Protein AF-A0A820PYX0-F1 (afdb_monomer_lite)

Secondary structure (DSSP, 8-state):
--TTS-HHHHHHHHHHHHHHHHHS-HHHIIIIIGGGHHHIIIIIIGGGSS---SHHHHHHHHHHHHHHHHHHHHS---GGGG-

Structure (mmCIF, N/CA/C/O backbone):
data_AF-A0A820PYX0-F1
#
_entry.id   AF-A0A820PYX0-F1
#
loop_
_atom_site.group_PDB
_atom_site.id
_atom_site.type_symbol
_atom_site.label_atom_id
_atom_site.label_alt_id
_atom_site.label_comp_id
_atom_site.label_asym_id
_atom_site.label_entity_id
_atom_site.label_seq_id
_atom_site.pdbx_PDB_ins_code
_atom_site.Cartn_x
_atom_site.Cartn_y
_atom_site.Cartn_z
_atom_site.occupancy
_atom_site.B_iso_or_equiv
_atom_site.auth_seq_id
_atom_site.auth_comp_id
_atom_site.auth_asym_id
_atom_site.auth_atom_id
_atom_site.pdbx_PDB_model_num
ATOM 1 N N . MET A 1 1 ? -6.213 -7.299 0.574 1.00 63.88 1 MET A N 1
ATOM 2 C CA . MET A 1 1 ? -5.922 -6.825 1.949 1.00 63.88 1 MET A CA 1
ATOM 3 C C . MET A 1 1 ? -7.222 -6.806 2.736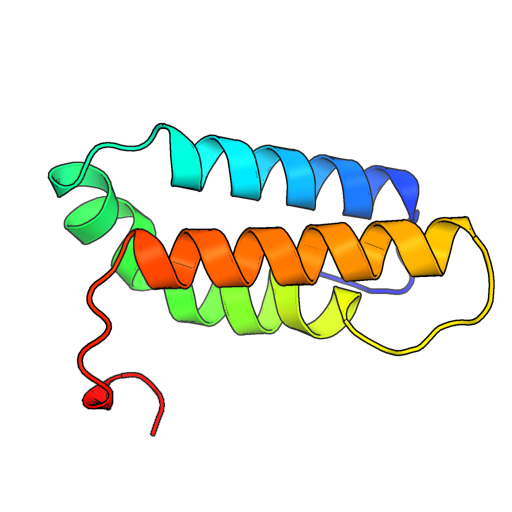 1.00 63.88 1 MET A C 1
ATOM 5 O O . MET A 1 1 ? -8.130 -6.076 2.372 1.00 63.88 1 MET A O 1
ATOM 9 N N . ASN A 1 2 ? -7.346 -7.648 3.767 1.00 70.25 2 ASN A N 1
ATOM 10 C CA . ASN A 1 2 ? -8.614 -7.820 4.481 1.00 70.25 2 ASN A CA 1
ATOM 11 C C . ASN A 1 2 ? -8.968 -6.555 5.306 1.00 70.25 2 ASN A C 1
ATOM 13 O O . ASN A 1 2 ? -8.191 -6.206 6.199 1.00 70.25 2 ASN A O 1
ATOM 17 N N . PRO A 1 3 ? -10.110 -5.883 5.055 1.00 65.44 3 PRO A N 1
ATOM 18 C CA . PRO A 1 3 ? -10.547 -4.705 5.811 1.00 65.44 3 PRO A CA 1
ATOM 19 C C . PRO A 1 3 ? -10.942 -4.997 7.271 1.00 65.44 3 PRO A C 1
ATOM 21 O O . PRO A 1 3 ? -11.131 -4.051 8.038 1.00 65.44 3 PRO A O 1
ATOM 24 N N . GLU A 1 4 ? -11.018 -6.271 7.658 1.00 71.00 4 GLU A N 1
ATOM 25 C CA . GLU A 1 4 ? -11.259 -6.735 9.031 1.00 71.00 4 GLU A CA 1
ATOM 26 C C . GLU A 1 4 ? -9.958 -6.953 9.827 1.00 71.00 4 GLU A C 1
ATOM 28 O O . GLU A 1 4 ? -10.000 -7.241 11.021 1.00 71.00 4 GLU A O 1
ATOM 33 N N . ARG A 1 5 ? -8.781 -6.809 9.193 1.00 73.88 5 ARG A N 1
ATOM 34 C CA . ARG A 1 5 ? -7.499 -6.750 9.917 1.00 73.88 5 ARG A CA 1
ATOM 35 C C . ARG A 1 5 ? -7.332 -5.419 10.647 1.00 73.88 5 ARG A C 1
ATOM 37 O O . ARG A 1 5 ? -7.954 -4.419 10.286 1.00 73.88 5 ARG A O 1
ATOM 44 N N . ASP A 1 6 ? -6.416 -5.431 11.614 1.00 80.62 6 ASP A N 1
ATOM 45 C CA . ASP A 1 6 ? -6.020 -4.274 12.411 1.00 80.62 6 ASP A CA 1
ATOM 46 C C . ASP A 1 6 ? -5.828 -3.005 11.539 1.00 80.62 6 ASP A C 1
ATOM 48 O O . ASP A 1 6 ? -5.054 -3.030 10.568 1.00 80.62 6 ASP A O 1
ATOM 52 N N . PRO A 1 7 ? -6.554 -1.906 11.833 1.00 76.19 7 PRO A N 1
ATOM 53 C CA . PRO A 1 7 ? -6.485 -0.663 11.066 1.00 76.19 7 PRO A CA 1
ATOM 54 C C . PRO A 1 7 ? -5.090 -0.034 11.004 1.00 76.19 7 PRO A C 1
ATOM 56 O O . PRO A 1 7 ? -4.753 0.594 9.998 1.00 76.19 7 PRO A O 1
ATOM 59 N N . GLU A 1 8 ? -4.282 -0.192 12.047 1.00 78.50 8 GLU A N 1
ATOM 60 C CA . GLU A 1 8 ? -2.943 0.382 12.136 1.00 78.50 8 GLU A CA 1
ATOM 61 C C . GLU A 1 8 ? -1.957 -0.389 11.258 1.00 78.50 8 GLU A C 1
ATOM 63 O O . GLU A 1 8 ? -1.217 0.219 10.483 1.00 78.50 8 GLU A O 1
ATOM 68 N N . VAL A 1 9 ? -2.051 -1.723 11.247 1.00 81.81 9 VAL A N 1
ATOM 69 C CA . VAL A 1 9 ? -1.295 -2.576 10.310 1.00 81.81 9 VAL A CA 1
ATOM 70 C C . VAL A 1 9 ? -1.652 -2.235 8.862 1.00 81.81 9 VAL A C 1
ATOM 72 O O . VAL A 1 9 ? -0.776 -2.128 8.001 1.00 81.81 9 VAL A O 1
ATOM 75 N N . ARG A 1 10 ? -2.942 -2.013 8.579 1.00 80.31 10 ARG A N 1
ATOM 76 C CA . ARG A 1 10 ? -3.400 -1.603 7.244 1.00 80.31 10 ARG A CA 1
ATOM 77 C C . ARG A 1 10 ? -2.812 -0.260 6.822 1.00 80.31 10 ARG A C 1
ATOM 79 O O . ARG A 1 10 ? -2.325 -0.133 5.699 1.00 80.31 10 ARG A O 1
ATOM 86 N N . ASN A 1 11 ? -2.827 0.714 7.727 1.00 76.50 11 ASN A N 1
ATOM 87 C CA . ASN A 1 11 ? -2.262 2.036 7.488 1.00 76.50 11 ASN A CA 1
ATOM 88 C C . ASN A 1 11 ? -0.745 1.979 7.245 1.00 76.50 11 ASN A C 1
ATOM 90 O O . ASN A 1 11 ? -0.253 2.598 6.304 1.00 76.50 11 ASN A O 1
ATOM 94 N N . GLN A 1 12 ? -0.009 1.192 8.035 1.00 83.94 12 GLN A N 1
ATOM 95 C CA . GLN A 1 12 ? 1.433 1.013 7.851 1.00 83.94 12 GLN A CA 1
ATOM 96 C C . GLN A 1 12 ? 1.772 0.394 6.491 1.00 83.94 12 GLN A C 1
ATOM 98 O O . GLN A 1 12 ? 2.668 0.888 5.810 1.00 83.94 12 GLN A O 1
ATOM 103 N N . CYS A 1 13 ? 1.044 -0.632 6.039 1.00 83.19 13 CYS A N 1
ATOM 104 C CA . CYS A 1 13 ? 1.284 -1.188 4.705 1.00 83.19 13 CYS A CA 1
ATOM 105 C C . CYS A 1 13 ? 0.989 -0.181 3.590 1.00 83.19 13 CYS A C 1
ATOM 107 O O . CYS A 1 13 ? 1.755 -0.118 2.633 1.00 83.19 13 CYS A O 1
ATOM 109 N N . LEU A 1 14 ? -0.092 0.603 3.695 1.00 81.75 14 LEU A N 1
ATOM 110 C CA . LEU A 1 14 ? -0.388 1.654 2.714 1.00 81.75 14 LEU A CA 1
ATOM 111 C C . LEU A 1 14 ? 0.746 2.681 2.650 1.00 81.75 14 LEU A C 1
ATOM 113 O O . LEU A 1 14 ? 1.156 3.057 1.557 1.00 81.75 14 LEU A O 1
ATOM 117 N N . LEU A 1 15 ? 1.296 3.075 3.800 1.00 84.25 15 LEU A N 1
ATOM 118 C CA . LEU A 1 15 ? 2.427 3.998 3.862 1.00 84.25 15 LEU A CA 1
ATOM 119 C C . LEU A 1 15 ? 3.695 3.405 3.227 1.00 84.25 15 LEU A C 1
ATOM 121 O O . LEU A 1 15 ? 4.400 4.099 2.499 1.00 84.25 15 LEU A O 1
ATOM 125 N N . ILE A 1 16 ? 3.974 2.117 3.458 1.00 87.69 16 ILE A N 1
ATOM 126 C CA . ILE A 1 16 ? 5.096 1.410 2.821 1.00 87.69 16 ILE A CA 1
ATOM 127 C C . ILE A 1 16 ? 4.911 1.365 1.301 1.00 87.69 16 ILE A C 1
ATOM 129 O O . ILE A 1 16 ? 5.853 1.660 0.573 1.00 87.69 16 ILE A O 1
ATOM 133 N N . ILE A 1 17 ? 3.705 1.045 0.819 1.00 84.31 17 ILE A N 1
ATOM 134 C CA . ILE A 1 17 ? 3.389 1.023 -0.617 1.00 84.31 17 ILE A CA 1
ATOM 135 C C . ILE A 1 17 ? 3.541 2.425 -1.217 1.00 84.31 17 ILE A C 1
ATOM 137 O O . ILE A 1 17 ? 4.154 2.566 -2.269 1.00 84.31 17 ILE A O 1
ATOM 141 N N . ALA A 1 18 ? 3.040 3.463 -0.546 1.00 82.25 18 ALA A N 1
ATOM 142 C CA . ALA A 1 18 ? 3.175 4.844 -1.001 1.00 82.25 18 ALA A CA 1
ATOM 143 C C . ALA A 1 18 ? 4.646 5.268 -1.122 1.00 82.25 18 ALA A C 1
ATOM 145 O O . ALA A 1 18 ? 5.038 5.811 -2.151 1.00 82.25 18 ALA A O 1
ATOM 146 N N . ASN A 1 19 ? 5.468 4.956 -0.116 1.00 85.94 19 ASN A N 1
ATOM 147 C CA . ASN A 1 19 ? 6.903 5.234 -0.156 1.00 85.94 19 ASN A CA 1
ATOM 148 C C . ASN A 1 19 ? 7.608 4.433 -1.259 1.00 85.94 19 ASN A C 1
ATOM 150 O O . ASN A 1 19 ? 8.398 4.999 -2.006 1.00 85.94 19 ASN A O 1
ATOM 154 N N . LEU A 1 20 ? 7.300 3.140 -1.406 1.00 85.56 20 LEU A N 1
ATOM 155 C CA . LEU A 1 20 ? 7.864 2.308 -2.472 1.00 85.56 20 LEU A CA 1
ATOM 156 C C . LEU A 1 20 ? 7.597 2.934 -3.845 1.00 85.56 20 LEU A C 1
ATOM 158 O O . LEU A 1 20 ? 8.517 3.095 -4.634 1.00 85.56 20 LEU A O 1
ATOM 162 N N . LEU A 1 21 ? 6.351 3.334 -4.102 1.00 80.88 21 LEU A N 1
ATOM 163 C CA . LEU A 1 21 ? 5.945 3.949 -5.365 1.00 80.88 21 LEU A CA 1
ATOM 164 C C . LEU A 1 21 ? 6.553 5.337 -5.588 1.00 80.88 21 LEU A C 1
ATOM 166 O O . LEU A 1 21 ? 6.727 5.742 -6.731 1.00 80.88 21 LEU A O 1
ATOM 170 N N . GLN A 1 22 ? 6.856 6.069 -4.517 1.00 81.31 22 GLN A N 1
ATOM 171 C CA . GLN A 1 22 ? 7.464 7.394 -4.598 1.00 81.31 22 GLN A CA 1
ATOM 172 C C . GLN A 1 22 ? 8.960 7.339 -4.938 1.00 81.31 22 GLN A C 1
ATOM 174 O O . GLN A 1 22 ? 9.460 8.249 -5.596 1.00 81.31 22 GLN A O 1
ATOM 179 N N . PHE A 1 23 ? 9.675 6.318 -4.458 1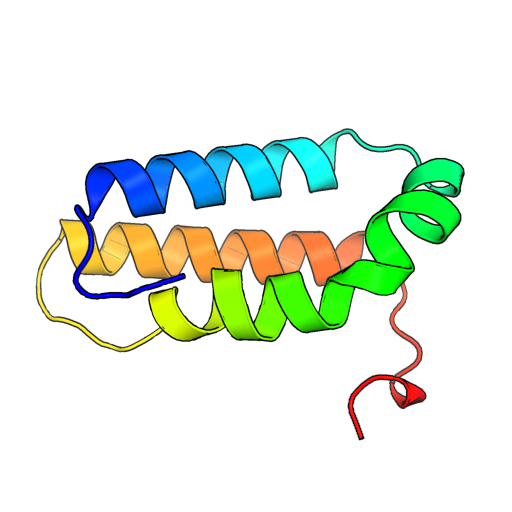.00 84.31 23 PHE A N 1
ATOM 180 C CA . PHE A 1 23 ? 11.137 6.243 -4.566 1.00 84.31 23 PHE A CA 1
ATOM 181 C C . PHE A 1 23 ? 11.647 5.217 -5.579 1.00 84.31 23 PHE A C 1
ATOM 183 O O . PHE A 1 23 ? 12.842 5.215 -5.867 1.00 84.31 23 PHE A O 1
ATOM 190 N N . ILE A 1 24 ? 10.783 4.346 -6.106 1.00 83.12 24 ILE A N 1
ATOM 191 C CA . ILE A 1 24 ? 11.167 3.410 -7.162 1.00 83.12 24 ILE A CA 1
ATOM 192 C C . ILE A 1 24 ? 11.495 4.165 -8.454 1.00 83.12 24 ILE A C 1
ATOM 194 O O . ILE A 1 24 ? 10.799 5.112 -8.826 1.00 83.12 24 ILE A O 1
ATOM 198 N N . ASP A 1 25 ? 12.559 3.751 -9.141 1.00 85.69 25 ASP A N 1
ATOM 199 C CA . ASP A 1 25 ? 12.896 4.327 -10.437 1.00 85.69 25 ASP A CA 1
ATOM 200 C C . ASP A 1 25 ? 11.929 3.864 -11.541 1.00 85.69 25 ASP A C 1
ATOM 202 O O . ASP A 1 25 ? 11.149 2.919 -11.392 1.00 85.69 25 ASP A O 1
ATOM 206 N N . GLU A 1 26 ? 11.950 4.560 -12.676 1.00 78.50 26 GLU A N 1
ATOM 207 C CA . GLU A 1 26 ? 11.005 4.307 -13.764 1.00 78.50 26 GLU A CA 1
ATOM 208 C C . GLU A 1 26 ? 11.210 2.933 -14.432 1.00 78.50 26 GLU A C 1
ATOM 210 O O . GLU A 1 26 ? 10.246 2.331 -14.923 1.00 78.50 26 GLU A O 1
ATOM 215 N N . ALA A 1 27 ? 12.445 2.424 -14.458 1.00 81.88 27 ALA A N 1
ATOM 216 C CA . ALA A 1 27 ? 12.758 1.136 -15.066 1.00 81.88 27 ALA A CA 1
ATOM 217 C C . ALA A 1 27 ? 12.198 -0.003 -14.205 1.00 81.88 27 ALA A C 1
ATOM 219 O O . ALA A 1 27 ? 11.455 -0.849 -14.714 1.00 81.88 27 ALA A O 1
ATOM 220 N N . ASP A 1 28 ? 12.450 0.044 -12.901 1.00 79.56 28 ASP A N 1
ATOM 221 C CA . ASP A 1 28 ? 11.948 -0.906 -11.914 1.00 79.56 28 ASP A CA 1
ATOM 222 C C . ASP A 1 28 ? 10.427 -0.794 -11.736 1.00 79.56 28 ASP A C 1
ATOM 224 O O . ASP A 1 28 ? 9.736 -1.804 -11.567 1.00 79.56 28 ASP A O 1
ATOM 228 N N . MET A 1 29 ? 9.849 0.401 -11.876 1.00 80.56 29 MET A N 1
ATOM 229 C CA . MET A 1 29 ? 8.393 0.579 -11.898 1.00 80.56 29 MET A CA 1
ATOM 230 C C . MET A 1 29 ? 7.743 -0.181 -13.066 1.00 80.56 29 MET A C 1
ATOM 232 O O . MET A 1 29 ? 6.681 -0.799 -12.908 1.00 80.56 29 MET A O 1
ATOM 236 N N . LYS A 1 30 ? 8.376 -0.176 -14.245 1.00 76.88 30 LYS A N 1
ATOM 237 C CA . LYS A 1 30 ? 7.870 -0.867 -15.443 1.00 76.88 30 LYS A CA 1
ATOM 238 C C . LYS A 1 30 ? 8.082 -2.378 -15.391 1.00 76.88 30 LYS A C 1
ATOM 240 O O . LYS A 1 30 ? 7.194 -3.112 -15.819 1.00 76.88 30 LYS A O 1
ATOM 245 N N . THR A 1 31 ? 9.215 -2.849 -14.882 1.00 79.62 31 THR A N 1
ATOM 246 C CA . THR A 1 31 ? 9.570 -4.280 -14.901 1.00 79.62 31 THR A CA 1
ATOM 247 C C . THR A 1 31 ? 9.098 -5.025 -13.654 1.00 79.62 31 THR A C 1
ATOM 249 O O . THR A 1 31 ? 8.587 -6.138 -13.765 1.00 79.62 31 THR A O 1
ATOM 252 N N . THR A 1 32 ? 9.213 -4.402 -12.480 1.00 81.44 32 THR A N 1
ATOM 253 C CA . THR A 1 32 ? 9.002 -5.054 -11.182 1.00 81.44 32 THR A CA 1
ATOM 254 C C . THR A 1 32 ? 7.605 -4.800 -10.632 1.00 81.44 32 THR A C 1
ATOM 256 O O . THR A 1 32 ? 6.981 -5.725 -10.120 1.00 81.44 32 THR A O 1
ATOM 259 N N . ILE A 1 33 ? 7.071 -3.579 -10.757 1.00 81.31 33 ILE A N 1
ATOM 260 C CA . ILE A 1 33 ? 5.770 -3.215 -10.157 1.00 81.31 33 ILE A CA 1
ATOM 261 C C . ILE A 1 33 ? 4.606 -3.339 -11.141 1.00 81.31 33 ILE A C 1
ATOM 263 O O . ILE A 1 33 ? 3.509 -3.739 -10.745 1.00 81.31 33 ILE A O 1
ATOM 267 N N . SER A 1 34 ? 4.824 -3.050 -12.427 1.00 80.50 34 SER A N 1
ATOM 268 C CA . SER A 1 34 ? 3.778 -3.101 -13.458 1.00 80.50 34 SER A CA 1
ATOM 269 C C . SER A 1 34 ? 2.954 -4.401 -13.486 1.00 80.50 34 SER A C 1
ATOM 271 O O . SER A 1 34 ? 1.732 -4.292 -13.596 1.00 80.50 34 SER A O 1
ATOM 273 N N . PRO A 1 35 ? 3.541 -5.606 -13.332 1.00 85.00 35 PRO A N 1
ATOM 274 C CA . PRO A 1 35 ? 2.770 -6.854 -13.323 1.00 85.00 35 PRO A CA 1
ATOM 275 C C . PRO A 1 35 ? 1.805 -6.983 -12.135 1.00 85.00 35 PRO A C 1
ATOM 277 O O . PRO A 1 35 ? 0.771 -7.637 -12.241 1.00 85.00 35 PRO A O 1
ATOM 280 N N . TYR A 1 36 ? 2.119 -6.344 -11.006 1.00 83.50 36 TYR A N 1
ATOM 281 C CA . TYR A 1 36 ? 1.342 -6.438 -9.764 1.00 83.50 36 TYR A CA 1
ATOM 282 C C . TYR A 1 36 ? 0.417 -5.247 -9.552 1.00 83.50 36 TYR A C 1
ATOM 284 O O . TYR A 1 36 ? -0.310 -5.193 -8.567 1.00 83.50 36 TYR A O 1
ATOM 292 N N . LEU A 1 37 ? 0.431 -4.278 -10.458 1.00 81.31 37 LEU A N 1
ATOM 293 C CA . LEU A 1 37 ? -0.190 -2.978 -10.252 1.00 81.31 37 LEU A CA 1
ATOM 294 C C . LEU A 1 37 ? -1.715 -3.082 -10.113 1.00 81.31 37 LEU A C 1
ATOM 296 O O . LEU A 1 37 ? -2.296 -2.483 -9.211 1.00 81.31 37 LEU A O 1
ATOM 300 N N . VAL A 1 38 ? -2.342 -3.941 -10.920 1.00 80.62 38 VAL A N 1
ATOM 301 C CA . VAL A 1 38 ? -3.771 -4.280 -10.805 1.00 80.62 38 VAL A CA 1
ATOM 302 C C . VAL A 1 38 ? -4.081 -4.921 -9.448 1.00 80.62 38 VAL A C 1
ATOM 304 O O . VAL A 1 38 ? -5.072 -4.569 -8.812 1.00 80.62 38 VAL A O 1
ATOM 307 N N . ILE A 1 39 ? -3.211 -5.812 -8.963 1.00 83.88 39 ILE A N 1
ATOM 308 C CA . ILE A 1 39 ? -3.363 -6.470 -7.658 1.00 83.88 39 ILE A CA 1
ATOM 309 C C . ILE A 1 39 ? -3.201 -5.444 -6.530 1.00 83.88 39 ILE A C 1
ATOM 311 O O . ILE A 1 39 ? -4.017 -5.404 -5.616 1.00 83.88 39 ILE A O 1
ATOM 315 N N . ILE A 1 40 ? -2.200 -4.565 -6.600 1.0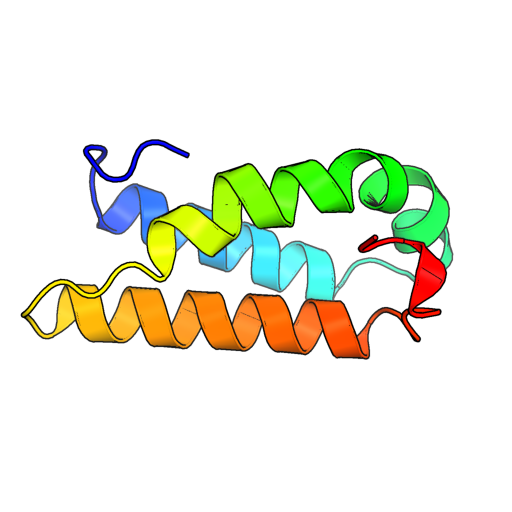0 82.31 40 ILE A N 1
ATOM 316 C CA . ILE A 1 40 ? -1.978 -3.501 -5.611 1.00 82.31 40 ILE A CA 1
ATOM 317 C C . ILE A 1 40 ? -3.211 -2.592 -5.529 1.00 82.31 40 ILE A C 1
ATOM 319 O O . ILE A 1 40 ? -3.682 -2.298 -4.430 1.00 82.31 40 ILE A O 1
ATOM 323 N N . ILE A 1 41 ? -3.782 -2.192 -6.666 1.00 82.00 41 ILE A N 1
ATOM 324 C CA . ILE A 1 41 ? -4.989 -1.362 -6.687 1.00 82.00 41 ILE A CA 1
ATOM 325 C C . ILE A 1 41 ? -6.171 -2.126 -6.077 1.00 82.00 41 ILE A C 1
ATOM 327 O O . ILE A 1 41 ? -6.720 -1.683 -5.064 1.00 82.00 41 ILE A O 1
ATOM 331 N N . ASN A 1 42 ? -6.540 -3.273 -6.650 1.00 79.94 42 ASN A N 1
ATOM 332 C CA . ASN A 1 42 ? -7.781 -3.972 -6.309 1.00 79.94 42 ASN A CA 1
ATOM 333 C C . ASN A 1 42 ? -7.748 -4.621 -4.928 1.00 79.94 42 ASN A C 1
ATOM 335 O O . ASN A 1 42 ? -8.742 -4.588 -4.204 1.00 79.94 42 ASN A O 1
ATOM 339 N N . GLU A 1 43 ? -6.601 -5.168 -4.535 1.00 80.25 43 GLU A N 1
ATOM 340 C CA . GLU A 1 43 ? -6.473 -5.903 -3.284 1.00 80.25 43 GLU A CA 1
ATOM 341 C C . GLU A 1 43 ? -5.940 -5.029 -2.153 1.00 80.25 43 GLU A C 1
ATOM 343 O O . GLU A 1 43 ? -6.305 -5.253 -1.001 1.00 80.25 43 GLU A O 1
ATOM 348 N N . CYS A 1 44 ? -5.081 -4.042 -2.412 1.00 77.81 44 CYS A N 1
ATOM 349 C CA . CYS A 1 44 ? -4.444 -3.275 -1.335 1.00 77.81 44 CYS A CA 1
ATOM 350 C C . CYS A 1 44 ? -5.032 -1.876 -1.163 1.00 77.81 44 CYS A C 1
ATOM 352 O O . CYS A 1 44 ? -5.174 -1.439 -0.025 1.00 77.81 44 CYS A O 1
ATOM 354 N N . ILE A 1 45 ? -5.412 -1.177 -2.234 1.00 78.94 45 ILE A N 1
ATOM 355 C CA . ILE A 1 45 ? -5.870 0.218 -2.139 1.00 78.94 45 ILE A CA 1
ATOM 356 C C . ILE A 1 45 ? -7.401 0.298 -2.043 1.00 78.94 45 ILE A C 1
ATOM 358 O O . ILE A 1 45 ? -7.918 0.852 -1.068 1.00 78.94 45 ILE A O 1
ATOM 362 N N . LEU A 1 46 ? -8.139 -0.292 -2.993 1.00 80.56 46 LEU A N 1
ATOM 363 C CA . LEU A 1 46 ? -9.609 -0.208 -3.060 1.00 80.56 46 LEU A CA 1
ATOM 364 C C . LEU A 1 46 ? -10.323 -0.652 -1.765 1.00 80.56 46 LEU A C 1
ATOM 366 O O . LEU A 1 46 ? -11.226 0.065 -1.321 1.00 80.56 46 LEU A O 1
ATOM 370 N N . PRO A 1 47 ? -9.927 -1.744 -1.077 1.00 78.81 47 PRO A N 1
ATOM 371 C CA . PRO A 1 47 ? -10.623 -2.186 0.137 1.00 78.81 47 PRO A CA 1
ATOM 372 C C . PRO A 1 47 ? -10.473 -1.207 1.309 1.00 78.81 47 PRO A C 1
ATOM 374 O O . PRO A 1 47 ? -11.284 -1.206 2.235 1.00 78.81 47 PRO A O 1
ATOM 377 N N . ASN A 1 48 ? -9.451 -0.346 1.270 1.00 73.69 48 ASN A N 1
ATOM 378 C CA . ASN A 1 48 ? -9.216 0.697 2.264 1.00 73.69 48 ASN A CA 1
ATOM 379 C C . ASN A 1 48 ? -9.977 2.003 1.966 1.00 73.69 48 ASN A C 1
ATOM 381 O O . ASN A 1 48 ? -10.040 2.870 2.837 1.00 73.69 48 ASN A O 1
ATOM 385 N N . MET A 1 49 ? -10.594 2.134 0.784 1.00 72.31 49 MET A N 1
ATOM 386 C CA . MET A 1 49 ? -11.387 3.308 0.388 1.00 72.31 49 MET A CA 1
ATOM 387 C C . MET A 1 49 ? -12.876 3.206 0.737 1.00 72.31 49 MET A C 1
ATOM 389 O O . MET A 1 49 ? -13.630 4.156 0.524 1.00 72.31 49 MET A O 1
ATOM 393 N N . GLN A 1 50 ? -13.313 2.089 1.320 1.00 70.25 50 GLN A N 1
ATOM 394 C CA . GLN A 1 50 ? -14.689 1.944 1.785 1.00 70.25 50 GLN A CA 1
ATOM 395 C C . GLN A 1 50 ? -15.003 2.954 2.892 1.00 70.25 50 GLN A C 1
ATOM 397 O O . GLN A 1 50 ? -14.221 3.167 3.823 1.00 70.25 50 GLN A O 1
ATOM 402 N N . TRP A 1 51 ? -16.172 3.581 2.800 1.00 65.44 51 TRP A N 1
ATOM 403 C CA . TRP A 1 51 ? -16.615 4.537 3.803 1.00 65.44 51 TRP A CA 1
ATOM 404 C C . TRP A 1 51 ? -16.863 3.819 5.139 1.00 65.44 51 TRP A C 1
ATOM 406 O O . TRP A 1 51 ? -17.747 2.975 5.249 1.00 65.44 51 TRP A O 1
ATOM 416 N N . LYS A 1 52 ? -16.078 4.167 6.165 1.00 69.00 52 LYS A N 1
ATOM 417 C CA . LYS A 1 52 ? -16.333 3.832 7.574 1.00 69.00 52 LYS A CA 1
ATOM 418 C C . LYS A 1 52 ? -16.293 5.130 8.393 1.00 69.00 52 LYS A C 1
ATOM 420 O O . LYS A 1 52 ? -15.455 6.002 8.141 1.00 69.00 52 LYS A O 1
ATOM 425 N N . ALA A 1 53 ? -17.215 5.287 9.341 1.00 73.94 53 ALA A N 1
ATOM 426 C CA . ALA A 1 53 ? -17.268 6.459 10.214 1.00 73.94 53 ALA A CA 1
ATOM 427 C C . ALA A 1 53 ? -16.093 6.463 11.213 1.00 73.94 53 ALA A C 1
ATOM 429 O O . ALA A 1 53 ? -15.626 5.409 11.638 1.00 73.94 53 ALA A O 1
ATOM 430 N N . GLY A 1 54 ? -15.622 7.652 11.601 1.00 82.75 54 GLY A N 1
ATOM 431 C CA . GLY A 1 54 ? -14.554 7.828 12.594 1.00 82.75 54 GLY A CA 1
ATOM 432 C C . GLY A 1 54 ? -13.272 8.463 12.042 1.00 82.75 54 GLY A C 1
ATOM 433 O O . GLY A 1 54 ? -12.972 8.381 10.851 1.00 82.75 54 GLY A O 1
ATOM 434 N N . ARG A 1 55 ? -12.504 9.112 12.930 1.00 79.06 55 ARG A N 1
ATOM 435 C CA . ARG A 1 55 ? -11.286 9.875 12.580 1.00 79.06 55 ARG A CA 1
ATOM 436 C C . ARG A 1 55 ? -10.202 8.998 11.942 1.00 79.06 55 ARG A C 1
ATOM 438 O O . ARG A 1 55 ? -9.698 9.345 10.879 1.00 79.06 55 ARG A O 1
ATOM 445 N N . THR A 1 56 ? -9.916 7.833 12.522 1.00 78.31 56 THR A N 1
ATOM 446 C CA . THR A 1 56 ? -8.930 6.872 11.992 1.00 78.31 56 THR A CA 1
ATOM 447 C C . THR A 1 56 ? -9.334 6.335 10.618 1.00 78.31 56 THR A C 1
ATOM 449 O O . THR A 1 56 ? -8.525 6.296 9.697 1.00 78.31 56 THR A O 1
ATOM 452 N N . ALA A 1 57 ? -10.614 6.000 10.439 1.00 73.88 57 ALA A N 1
ATOM 453 C CA . ALA A 1 57 ? -11.147 5.566 9.149 1.00 73.88 57 ALA A CA 1
ATOM 454 C C . ALA A 1 57 ? -11.126 6.685 8.088 1.00 73.88 57 ALA A C 1
ATOM 456 O O . ALA A 1 57 ? -11.006 6.413 6.895 1.00 73.88 57 ALA A O 1
ATOM 457 N N . GLY A 1 58 ? -11.243 7.953 8.497 1.00 78.25 58 GLY A N 1
ATOM 458 C CA . GLY A 1 58 ? -11.029 9.112 7.626 1.00 78.25 58 GLY A CA 1
ATOM 459 C C . GLY A 1 58 ? -9.581 9.228 7.144 1.00 78.25 58 GLY A C 1
ATOM 460 O O . GLY A 1 58 ? -9.353 9.354 5.944 1.00 78.25 58 GLY A O 1
ATOM 461 N N . ALA A 1 59 ? -8.615 9.115 8.060 1.00 77.94 59 ALA A N 1
ATOM 462 C CA . ALA A 1 59 ? -7.189 9.195 7.737 1.00 77.94 59 ALA A CA 1
ATOM 463 C C . ALA A 1 59 ? -6.745 8.084 6.768 1.00 77.94 59 ALA A C 1
ATOM 465 O O . ALA A 1 59 ? -6.100 8.374 5.765 1.00 77.94 59 ALA A O 1
ATOM 466 N N . ILE A 1 60 ? -7.172 6.837 7.002 1.00 76.81 60 ILE A N 1
ATOM 467 C CA . ILE A 1 60 ? -6.853 5.696 6.122 1.00 76.81 60 ILE A CA 1
ATOM 468 C C . ILE A 1 60 ? -7.346 5.939 4.688 1.00 76.81 60 ILE A C 1
ATOM 470 O O . ILE A 1 60 ? -6.623 5.663 3.732 1.00 76.81 60 ILE A O 1
ATOM 474 N N . ARG A 1 61 ? -8.553 6.498 4.522 1.00 81.88 61 ARG A N 1
ATOM 475 C CA . ARG A 1 61 ? -9.103 6.820 3.196 1.00 81.88 61 ARG A CA 1
ATOM 476 C C . ARG A 1 61 ? -8.316 7.919 2.494 1.00 81.88 61 ARG A C 1
ATOM 478 O O . ARG A 1 61 ? -8.014 7.773 1.316 1.00 81.88 61 ARG A O 1
ATOM 485 N N . ALA A 1 62 ? -7.964 8.988 3.208 1.00 83.25 62 ALA A N 1
ATOM 486 C CA . ALA A 1 62 ? -7.152 10.065 2.646 1.00 83.25 62 ALA A CA 1
ATOM 487 C C . ALA A 1 62 ? -5.781 9.545 2.17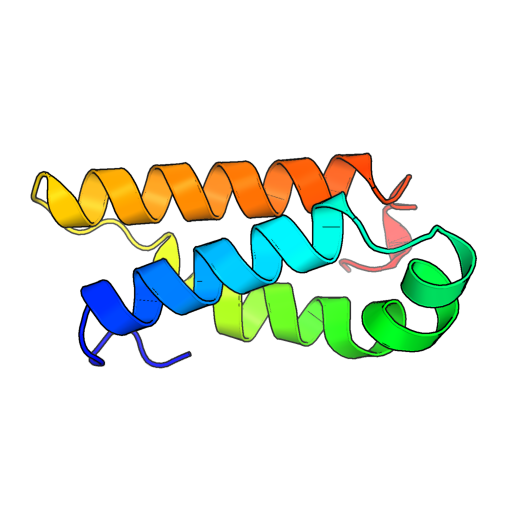7 1.00 83.25 62 ALA A C 1
ATOM 489 O O . ALA A 1 62 ? -5.370 9.839 1.055 1.00 83.25 62 ALA A O 1
ATOM 490 N N . THR A 1 63 ? -5.122 8.701 2.978 1.00 81.69 63 THR A N 1
ATOM 491 C CA . THR A 1 63 ? -3.845 8.069 2.611 1.00 81.69 63 THR A CA 1
ATOM 492 C C . THR A 1 63 ? -3.994 7.128 1.412 1.00 81.69 63 THR A C 1
ATOM 494 O O . THR A 1 63 ? -3.171 7.172 0.498 1.00 81.69 63 THR A O 1
ATOM 497 N N . ALA A 1 64 ? -5.050 6.309 1.361 1.00 78.06 64 ALA A N 1
ATOM 498 C CA . ALA A 1 64 ? -5.316 5.432 0.218 1.00 78.06 64 ALA A CA 1
ATOM 499 C C . ALA A 1 64 ? -5.539 6.223 -1.087 1.00 78.06 64 ALA A C 1
ATOM 501 O O . ALA A 1 64 ? -4.972 5.864 -2.119 1.00 78.06 64 ALA A O 1
ATOM 502 N N . ILE A 1 65 ? -6.293 7.329 -1.034 1.00 82.56 65 ILE A N 1
ATOM 503 C CA . ILE A 1 65 ? -6.526 8.220 -2.184 1.00 82.56 65 ILE A CA 1
ATOM 504 C C . ILE A 1 65 ? -5.220 8.883 -2.634 1.00 82.56 65 ILE A C 1
ATOM 506 O O . ILE A 1 65 ? -4.915 8.878 -3.825 1.00 82.56 65 ILE A O 1
ATOM 510 N N . ALA A 1 66 ? -4.421 9.408 -1.702 1.00 82.12 66 ALA A N 1
ATOM 511 C CA . ALA A 1 66 ? -3.125 10.003 -2.024 1.00 82.12 66 ALA A CA 1
ATOM 512 C C . ALA A 1 66 ? -2.170 8.979 -2.663 1.00 82.12 66 ALA A C 1
ATOM 514 O O . ALA A 1 66 ? -1.500 9.289 -3.643 1.00 82.12 66 ALA A O 1
ATOM 515 N N . THR A 1 67 ? -2.166 7.737 -2.167 1.00 76.31 67 THR A N 1
ATOM 516 C CA . THR A 1 67 ? -1.357 6.637 -2.723 1.00 76.31 67 THR A CA 1
ATOM 517 C C . THR A 1 67 ? -1.779 6.301 -4.152 1.00 76.31 67 THR A C 1
ATOM 519 O O . THR A 1 67 ? -0.929 6.155 -5.030 1.00 76.31 67 THR A O 1
ATOM 522 N N . LEU A 1 68 ? -3.089 6.223 -4.405 1.00 79.31 68 LEU A N 1
ATOM 523 C CA . LEU A 1 68 ? -3.626 5.998 -5.747 1.00 79.31 68 LEU A CA 1
ATOM 524 C C . LEU A 1 68 ? -3.264 7.140 -6.701 1.00 79.31 68 LEU A C 1
ATOM 526 O O . LEU A 1 68 ? -2.890 6.898 -7.845 1.00 79.31 68 LEU A O 1
ATOM 530 N N . TRP A 1 69 ? -3.345 8.382 -6.226 1.00 79.25 69 TRP A N 1
ATOM 531 C CA . TRP A 1 69 ? -2.996 9.558 -7.013 1.00 79.25 69 TRP A CA 1
ATOM 532 C C . TRP A 1 69 ? -1.505 9.599 -7.368 1.00 79.25 69 TRP A C 1
ATOM 534 O O . TRP A 1 69 ? -1.156 9.849 -8.519 1.00 79.25 69 TRP A O 1
ATOM 544 N N . SER A 1 70 ? -0.615 9.291 -6.422 1.00 76.25 70 SER A N 1
ATOM 545 C CA . SER A 1 70 ? 0.829 9.202 -6.683 1.00 76.25 70 SER A CA 1
ATOM 546 C C . SER A 1 70 ? 1.164 8.107 -7.694 1.00 76.25 70 SER A C 1
ATOM 548 O O . SER A 1 70 ? 1.972 8.324 -8.591 1.00 76.25 70 SER A O 1
ATOM 550 N N . LEU A 1 71 ? 0.489 6.961 -7.611 1.00 73.31 71 LEU A N 1
ATOM 551 C CA . LEU A 1 71 ? 0.604 5.881 -8.589 1.00 73.31 71 LEU A CA 1
ATOM 552 C C . LEU A 1 71 ? 0.150 6.327 -9.991 1.00 73.31 71 LEU A C 1
ATOM 554 O O . LEU A 1 71 ? 0.792 5.986 -10.984 1.00 73.31 71 LEU A O 1
ATOM 558 N N . PHE A 1 72 ? -0.918 7.124 -10.067 1.00 74.56 72 PHE A N 1
ATOM 559 C CA . PHE A 1 72 ? -1.420 7.703 -11.315 1.00 74.56 72 PHE A CA 1
ATOM 560 C C . PHE A 1 72 ? -0.508 8.784 -11.900 1.00 74.56 72 PHE A C 1
ATOM 562 O O . PHE A 1 72 ? -0.521 9.002 -13.101 1.00 74.56 72 PHE A O 1
ATOM 569 N N . GLN A 1 73 ? 0.290 9.465 -11.080 1.00 71.00 73 GLN A N 1
ATOM 570 C CA . GLN A 1 73 ? 1.292 10.415 -11.569 1.00 71.00 73 GLN A CA 1
ATOM 571 C C . GLN A 1 73 ? 2.597 9.717 -11.980 1.00 71.00 73 GLN A C 1
ATOM 573 O O . GLN A 1 73 ? 3.224 10.121 -12.955 1.00 71.00 73 GLN A O 1
ATOM 578 N N . ALA A 1 74 ? 2.984 8.647 -11.276 1.00 67.12 74 ALA A N 1
ATOM 579 C CA . ALA A 1 74 ? 4.173 7.848 -11.583 1.00 67.12 74 ALA A CA 1
ATOM 580 C C . ALA A 1 74 ? 4.050 7.071 -12.905 1.00 67.12 74 ALA A C 1
ATOM 582 O O . ALA A 1 74 ? 5.051 6.721 -13.528 1.00 67.12 74 ALA A O 1
ATOM 583 N N . LYS A 1 75 ? 2.821 6.812 -13.360 1.00 61.81 75 LYS A N 1
ATOM 584 C CA . LYS A 1 75 ? 2.537 6.288 -14.693 1.00 61.81 75 LYS A CA 1
ATOM 585 C C . LYS A 1 75 ? 1.716 7.305 -15.467 1.00 61.81 75 LYS A C 1
ATOM 587 O O . LYS A 1 75 ? 0.584 7.568 -15.102 1.00 61.81 75 LYS A O 1
ATOM 592 N N . SER A 1 76 ? 2.202 7.754 -16.622 1.00 53.72 76 SER A N 1
ATOM 593 C CA . SER A 1 76 ? 1.291 8.138 -17.709 1.00 53.72 76 SER A CA 1
ATOM 594 C C . SER A 1 76 ? 0.474 6.895 -18.082 1.00 53.72 76 SER A C 1
ATOM 596 O O . SER A 1 76 ? 0.882 6.119 -18.941 1.00 53.72 76 SER A O 1
ATOM 598 N N . PHE A 1 77 ? -0.611 6.622 -17.355 1.00 55.34 77 PHE A N 1
ATOM 599 C CA . PHE A 1 77 ? -1.522 5.525 -17.648 1.00 55.34 77 PHE A CA 1
ATOM 600 C C . PHE A 1 77 ? -2.080 5.760 -19.053 1.00 55.34 77 PHE A C 1
ATOM 602 O O . PHE A 1 77 ? -2.886 6.667 -19.258 1.00 55.34 77 PHE A O 1
ATOM 609 N N . SER A 1 78 ? -1.676 4.947 -20.031 1.00 49.47 78 SER A N 1
ATOM 610 C CA . SER A 1 78 ? -2.531 4.738 -21.191 1.00 49.47 78 SER A CA 1
ATOM 611 C C . SER A 1 78 ? -3.771 4.005 -20.678 1.00 49.47 78 SER A C 1
ATOM 613 O O . SER A 1 78 ? -3.687 2.958 -20.036 1.00 49.47 78 SER A O 1
ATOM 615 N N . PHE A 1 79 ? -4.932 4.615 -20.899 1.00 49.19 79 PHE A N 1
ATOM 616 C CA . PHE A 1 79 ? -6.243 4.233 -20.361 1.00 49.19 79 PHE A CA 1
ATOM 617 C C . PHE A 1 79 ? -6.681 2.791 -20.711 1.00 49.19 79 PHE A C 1
ATOM 619 O O . PHE A 1 79 ? -7.672 2.290 -20.195 1.00 49.19 79 PHE A O 1
ATOM 626 N N . GLU A 1 80 ? -5.925 2.099 -21.561 1.00 48.66 80 GLU A N 1
ATOM 627 C CA . GLU A 1 80 ? -6.200 0.753 -22.068 1.00 48.66 80 GLU A CA 1
ATOM 628 C C . GLU A 1 80 ? -6.021 -0.364 -21.030 1.00 48.66 80 GLU A C 1
ATOM 630 O O . GLU A 1 80 ? -6.538 -1.456 -21.230 1.00 48.66 80 GLU A O 1
ATOM 635 N N 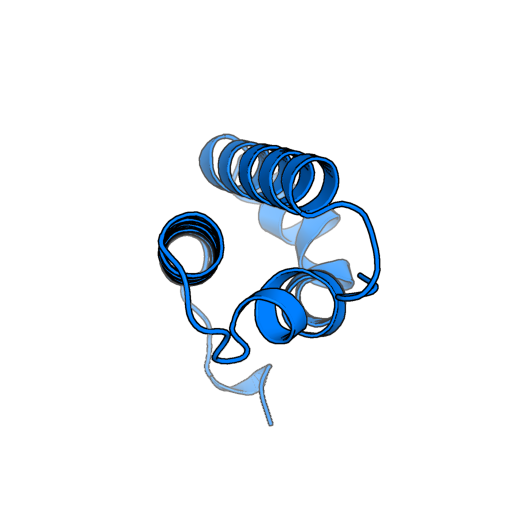. GLN A 1 81 ? -5.325 -0.129 -19.912 1.00 48.31 81 GLN A N 1
ATOM 636 C CA . GLN A 1 81 ? -5.049 -1.188 -18.923 1.00 48.31 81 GLN A CA 1
ATOM 637 C C . GLN A 1 81 ? -6.127 -1.343 -17.832 1.00 48.31 81 GLN A C 1
ATOM 639 O O . GLN A 1 81 ? -5.942 -2.141 -16.913 1.00 48.31 81 GLN A O 1
ATOM 644 N N . VAL A 1 82 ? -7.224 -0.578 -17.899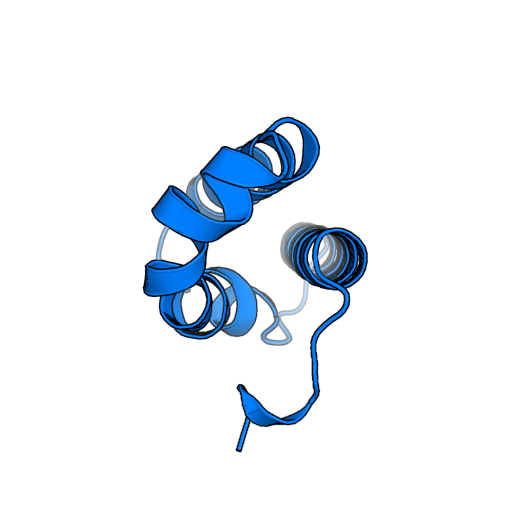 1.00 43.56 82 VAL A N 1
ATOM 645 C CA . VAL A 1 82 ? -8.298 -0.569 -16.879 1.00 43.56 82 VAL A CA 1
ATOM 646 C C . VAL A 1 82 ? -9.683 -0.912 -17.470 1.00 43.56 82 VAL A C 1
ATOM 648 O O . VAL A 1 82 ? -10.698 -0.642 -16.835 1.00 43.56 82 VAL A O 1
ATOM 651 N N . SER A 1 83 ? -9.753 -1.489 -18.678 1.00 36.78 83 SER A N 1
ATOM 652 C CA . SER A 1 83 ? -10.997 -2.051 -19.251 1.00 36.78 83 SER A CA 1
ATOM 653 C C . SER A 1 83 ? -11.073 -3.563 -19.106 1.00 36.78 83 SER A C 1
ATOM 655 O O . SER A 1 83 ? -10.013 -4.216 -19.219 1.00 36.78 83 SER A O 1
#

Radius of gyration: 13.04 Å; chains: 1; bounding box: 30×18×35 Å

Foldseek 3Di:
DDPPPDLVVLQVVLVVLLVCLVPDDLVCCVPPVVVCVVVCCPPRQVSLLDDDDDDSSVVSNVSSVVSVVSNCVSDPDPVVVPD

Organism: NCBI:txid433720

Sequence (83 aa):
MNPERDPEVRNQCLLIIANLLQFIDEADMKTTISPYLVIIINECILPNMQWKAGRTAGAIRATAIATLWSLFQAKSFSFEQVS

pLDDT: mean 75.58, std 10.5, range [36.78, 87.69]